Protein AF-A0A2V7I2R0-F1 (afdb_monomer_lite)

Radius of gyration: 18.05 Å; chains: 1; bounding box: 61×44×33 Å

Secondary structure (DSSP, 8-state):
--SSHHHHHHHHTTSS--S-SGGGS-HHHHHHHS-EEEEE-S-TT-SSTT-EEEEEEE--SS-BTTEEEEEE-TT--B-SS-EE--B-TT-EEEEEGGGTTTTSTTPPPSEEEEEEEEEPTTS-SEE--SS--EEEEEEEETTTTEEEEE--B-

Structure (mmCIF, N/CA/C/O backbone):
data_AF-A0A2V7I2R0-F1
#
_entry.id   AF-A0A2V7I2R0-F1
#
loop_
_atom_site.group_PDB
_atom_site.id
_atom_site.type_symbol
_atom_site.label_atom_id
_atom_site.label_alt_id
_atom_site.label_comp_id
_atom_site.label_asym_id
_atom_site.label_entity_id
_atom_site.label_seq_id
_atom_site.pdbx_PDB_ins_code
_atom_site.Cartn_x
_atom_site.Cartn_y
_atom_site.Cartn_z
_atom_site.occupancy
_atom_site.B_iso_or_equiv
_atom_site.auth_seq_id
_atom_site.auth_comp_id
_atom_site.auth_asym_id
_atom_site.auth_atom_id
_atom_site.pdbx_PDB_model_num
ATOM 1 N N . MET A 1 1 ? 42.955 -27.413 -2.232 1.00 48.09 1 MET A N 1
ATOM 2 C CA . MET A 1 1 ? 42.635 -25.969 -2.335 1.00 48.09 1 MET A CA 1
ATOM 3 C C . MET A 1 1 ? 41.159 -25.737 -2.701 1.00 48.09 1 MET A C 1
ATOM 5 O O . MET A 1 1 ? 40.865 -25.085 -3.686 1.00 48.09 1 MET A O 1
ATOM 9 N N . ARG A 1 2 ? 40.207 -26.286 -1.926 1.00 51.34 2 ARG A N 1
ATOM 10 C CA . ARG A 1 2 ? 38.754 -26.198 -2.218 1.00 51.34 2 ARG A CA 1
ATOM 11 C C . ARG A 1 2 ? 37.928 -25.647 -1.044 1.00 51.34 2 ARG A C 1
ATOM 13 O O . ARG A 1 2 ? 36.711 -25.625 -1.104 1.00 51.34 2 ARG A O 1
ATOM 20 N N . LYS A 1 3 ? 38.603 -25.215 0.029 1.00 45.81 3 LYS A N 1
ATOM 21 C CA . LYS A 1 3 ? 37.984 -24.746 1.282 1.00 45.81 3 LYS A CA 1
ATOM 22 C C . LYS A 1 3 ? 38.094 -23.228 1.500 1.00 45.81 3 LYS A C 1
ATOM 24 O O . LYS A 1 3 ? 37.511 -22.721 2.443 1.00 45.81 3 LYS A O 1
ATOM 29 N N . LEU A 1 4 ? 38.802 -22.509 0.622 1.00 44.50 4 LEU A N 1
ATOM 30 C CA . LEU A 1 4 ? 38.980 -21.050 0.715 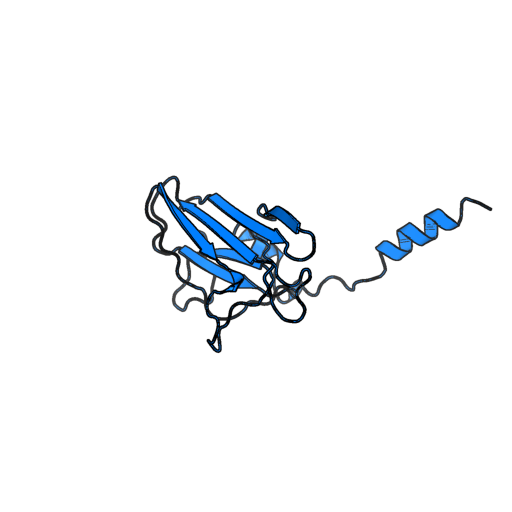1.00 44.50 4 LEU A CA 1
ATOM 31 C C . LEU A 1 4 ? 37.922 -20.246 -0.058 1.00 44.50 4 LEU A C 1
ATOM 33 O O . LEU A 1 4 ? 37.700 -19.085 0.254 1.00 44.50 4 LEU A O 1
ATOM 37 N N . ILE A 1 5 ? 37.225 -20.861 -1.019 1.00 52.94 5 ILE A N 1
ATOM 38 C CA . ILE A 1 5 ? 36.241 -20.154 -1.858 1.00 52.94 5 ILE A CA 1
ATOM 39 C C . ILE A 1 5 ? 34.905 -19.957 -1.119 1.00 52.94 5 ILE A C 1
ATOM 41 O O . ILE A 1 5 ? 34.234 -18.955 -1.322 1.00 52.94 5 ILE A O 1
ATOM 45 N N . VAL A 1 6 ? 34.548 -20.851 -0.190 1.00 51.94 6 VAL A N 1
ATOM 46 C CA . VAL A 1 6 ? 33.287 -20.748 0.570 1.00 51.94 6 VAL A CA 1
ATOM 47 C C . VAL A 1 6 ? 33.351 -19.647 1.637 1.00 51.94 6 VAL A C 1
ATOM 49 O O . VAL A 1 6 ? 32.354 -18.978 1.886 1.00 51.94 6 VAL A O 1
ATOM 52 N N . GLY A 1 7 ? 34.532 -19.390 2.214 1.00 42.34 7 GLY A N 1
ATOM 53 C CA . GLY A 1 7 ? 34.710 -18.317 3.199 1.00 42.34 7 GLY A CA 1
ATOM 54 C C . GLY A 1 7 ? 34.548 -16.915 2.606 1.00 42.34 7 GLY A C 1
ATOM 55 O O . GLY A 1 7 ? 34.007 -16.033 3.263 1.00 42.34 7 GLY A O 1
ATOM 56 N N . LEU A 1 8 ? 34.949 -16.711 1.346 1.00 44.03 8 LEU A N 1
ATOM 57 C CA . LEU A 1 8 ? 34.892 -15.390 0.714 1.00 44.03 8 LEU A CA 1
ATOM 58 C C . LEU A 1 8 ? 33.471 -15.000 0.266 1.00 44.03 8 LEU A C 1
ATOM 60 O O . LEU A 1 8 ? 33.127 -13.823 0.279 1.00 44.03 8 LEU A O 1
ATOM 64 N N . VAL A 1 9 ? 32.628 -15.980 -0.081 1.00 48.25 9 VAL A N 1
ATOM 65 C CA . VAL A 1 9 ? 31.236 -15.731 -0.506 1.00 48.25 9 VAL A CA 1
ATOM 66 C C . VAL A 1 9 ? 30.348 -15.347 0.684 1.00 48.25 9 VAL A C 1
ATOM 68 O O . VAL A 1 9 ? 29.474 -14.496 0.545 1.00 48.25 9 VAL A O 1
ATOM 71 N N . VAL A 1 10 ? 30.610 -15.897 1.876 1.00 48.00 10 VAL A N 1
ATOM 72 C CA . VAL A 1 10 ? 29.857 -15.552 3.098 1.00 48.00 10 VAL A CA 1
ATOM 73 C C . VAL A 1 10 ? 30.278 -14.187 3.659 1.00 48.00 10 VAL A C 1
ATOM 75 O O . VAL A 1 10 ? 29.440 -13.454 4.174 1.00 48.00 10 VAL A O 1
ATOM 78 N N . VAL A 1 11 ? 31.547 -13.794 3.501 1.00 47.97 11 VAL A N 1
ATOM 79 C CA . VAL A 1 11 ? 32.024 -12.464 3.927 1.00 47.97 11 VAL A CA 1
ATOM 80 C C . VAL A 1 11 ? 31.607 -11.365 2.938 1.00 47.97 11 VAL A C 1
ATOM 82 O O . VAL A 1 11 ? 31.314 -10.251 3.362 1.00 47.97 11 VAL A O 1
ATOM 85 N N . GLY A 1 12 ? 31.488 -11.675 1.641 1.00 39.12 12 GLY A N 1
ATOM 86 C CA . GLY A 1 12 ? 30.999 -10.731 0.628 1.00 39.12 12 GLY A CA 1
ATOM 87 C C . GLY A 1 12 ? 29.524 -10.337 0.788 1.00 39.12 12 GLY A C 1
ATOM 88 O O . GLY A 1 12 ? 29.175 -9.197 0.499 1.00 39.12 12 GLY A O 1
ATOM 89 N N . LEU A 1 13 ? 28.672 -11.234 1.308 1.00 42.78 13 LEU A N 1
ATOM 90 C CA . LEU A 1 13 ? 27.264 -10.921 1.602 1.00 42.78 13 LEU A CA 1
ATOM 91 C C . LEU A 1 13 ? 27.076 -10.063 2.866 1.00 42.78 13 LEU A C 1
ATOM 93 O O . LEU A 1 13 ? 26.028 -9.447 3.028 1.00 42.78 13 LEU A O 1
ATOM 97 N N . LEU A 1 14 ? 28.074 -10.017 3.755 1.00 43.72 14 LEU A N 1
ATOM 98 C CA . LEU A 1 14 ? 28.034 -9.237 4.999 1.00 43.72 14 LEU A CA 1
ATOM 99 C C . LEU A 1 14 ? 28.692 -7.852 4.870 1.00 43.72 14 LEU A C 1
ATOM 101 O O . LEU A 1 14 ? 28.647 -7.075 5.819 1.00 43.72 14 LEU A O 1
ATOM 105 N N . ALA A 1 15 ? 29.315 -7.541 3.727 1.00 43.31 15 ALA A N 1
ATOM 106 C CA . ALA A 1 15 ? 30.187 -6.373 3.571 1.00 43.31 15 ALA A CA 1
ATOM 107 C C . ALA A 1 15 ? 29.758 -5.373 2.479 1.00 43.31 15 ALA A C 1
ATOM 109 O O . ALA A 1 15 ? 30.562 -4.526 2.092 1.00 43.31 15 ALA A O 1
ATOM 110 N N . VAL A 1 16 ? 28.512 -5.415 1.992 1.00 47.00 16 VAL A N 1
ATOM 111 C CA . VAL A 1 16 ? 27.988 -4.364 1.102 1.00 47.00 16 VAL A CA 1
ATOM 112 C C . VAL A 1 16 ? 26.634 -3.886 1.600 1.00 47.00 16 VAL A C 1
ATOM 114 O O . VAL A 1 16 ? 25.605 -4.522 1.410 1.00 47.00 16 VAL A O 1
ATOM 117 N N . GLY A 1 17 ? 26.685 -2.733 2.250 1.00 38.69 17 GLY A N 1
ATOM 118 C CA . GLY A 1 17 ? 25.556 -2.049 2.844 1.00 38.69 17 GLY A CA 1
ATOM 119 C C . GLY A 1 17 ? 25.947 -1.628 4.244 1.00 38.69 17 GLY A C 1
ATOM 120 O O . GLY A 1 17 ? 25.886 -2.427 5.174 1.00 38.69 17 GLY A O 1
ATOM 121 N N . ALA A 1 18 ? 26.328 -0.358 4.411 1.00 38.81 18 ALA A N 1
ATOM 122 C CA . ALA A 1 18 ? 26.110 0.305 5.692 1.00 38.81 18 ALA A CA 1
ATOM 123 C C . ALA A 1 18 ? 24.707 -0.089 6.198 1.00 38.81 18 ALA A C 1
ATOM 125 O O . ALA A 1 18 ? 23.828 -0.279 5.346 1.00 38.81 18 ALA A O 1
ATOM 126 N N . PRO A 1 19 ? 24.477 -0.240 7.520 1.00 37.22 19 PRO A N 1
ATOM 127 C CA . PRO A 1 19 ? 23.128 -0.487 8.013 1.00 37.22 19 PRO A CA 1
ATOM 128 C C . PRO A 1 19 ? 22.231 0.514 7.302 1.00 37.22 19 PRO A C 1
ATOM 130 O O . PRO A 1 19 ? 22.558 1.706 7.293 1.00 37.22 19 PRO A O 1
ATOM 133 N N . ALA A 1 20 ? 21.209 0.013 6.594 1.00 39.62 20 ALA A N 1
ATOM 134 C CA . ALA A 1 20 ? 20.256 0.871 5.913 1.00 39.62 20 ALA A CA 1
ATOM 135 C C . ALA A 1 20 ? 19.954 2.004 6.890 1.00 39.62 20 ALA A C 1
ATOM 137 O O . ALA A 1 20 ? 19.683 1.726 8.063 1.00 39.62 20 ALA A O 1
ATOM 138 N N . MET A 1 21 ? 20.128 3.260 6.466 1.00 34.78 21 MET A N 1
ATOM 139 C CA . MET A 1 21 ? 19.883 4.442 7.298 1.00 34.78 21 MET A CA 1
ATOM 140 C C . MET A 1 21 ? 18.375 4.611 7.554 1.00 34.78 21 MET A C 1
ATOM 142 O O . MET A 1 21 ? 17.782 5.655 7.339 1.00 34.78 21 MET A O 1
ATOM 146 N N . ALA A 1 22 ? 17.761 3.542 8.031 1.00 37.19 22 ALA A N 1
ATOM 147 C CA . ALA A 1 22 ? 16.446 3.367 8.590 1.00 37.19 22 ALA A CA 1
ATOM 148 C C . ALA A 1 22 ? 16.294 4.131 9.911 1.00 37.19 22 ALA A C 1
ATOM 150 O O . ALA A 1 22 ? 15.202 4.514 10.293 1.00 37.19 22 ALA A O 1
ATOM 151 N N . GLN A 1 23 ? 17.383 4.432 10.621 1.00 33.84 23 GLN A N 1
ATOM 152 C CA . GLN A 1 23 ? 17.280 5.107 11.920 1.00 33.84 23 GLN A CA 1
ATOM 153 C C . GLN A 1 23 ? 16.826 6.576 11.846 1.00 33.84 23 GLN A C 1
ATOM 155 O O . GLN A 1 23 ? 16.553 7.166 12.888 1.00 33.84 23 GLN A O 1
ATOM 160 N N . ARG A 1 24 ? 16.711 7.174 10.650 1.00 38.62 24 ARG A N 1
ATOM 161 C CA . ARG A 1 24 ? 16.083 8.500 10.478 1.00 38.62 24 ARG A CA 1
ATOM 162 C C . ARG A 1 24 ? 14.710 8.452 9.796 1.00 38.62 24 ARG A C 1
ATOM 164 O O . ARG A 1 24 ? 13.967 9.422 9.893 1.00 38.62 24 ARG A O 1
ATOM 171 N N . ALA A 1 25 ? 14.374 7.331 9.164 1.00 46.75 25 ALA A N 1
ATOM 172 C CA . ALA A 1 25 ? 13.094 7.043 8.530 1.00 46.75 25 ALA A CA 1
ATOM 173 C C . ALA A 1 25 ? 12.650 5.664 9.033 1.00 46.75 25 ALA A C 1
ATOM 175 O O . ALA A 1 25 ? 12.955 4.659 8.406 1.00 46.75 25 ALA A O 1
ATOM 176 N N . ASP A 1 26 ? 12.061 5.632 10.229 1.00 42.41 26 ASP A N 1
ATOM 177 C CA . ASP A 1 26 ? 11.852 4.440 11.057 1.00 42.41 26 ASP A CA 1
ATOM 178 C C . ASP A 1 26 ? 11.022 3.332 10.360 1.00 42.41 26 ASP A C 1
ATOM 180 O O . ASP A 1 26 ? 9.788 3.388 10.369 1.00 42.41 26 ASP A O 1
ATOM 184 N N . PRO A 1 27 ? 11.649 2.286 9.781 1.00 42.81 27 PRO A N 1
ATOM 185 C CA . PRO A 1 27 ? 10.940 1.192 9.135 1.00 42.81 27 PRO A CA 1
ATOM 186 C C . PRO A 1 27 ? 10.384 0.211 10.175 1.00 42.81 27 PRO A C 1
ATOM 188 O O . PRO A 1 27 ? 9.448 -0.521 9.878 1.00 42.81 27 PRO A O 1
ATOM 191 N N . LEU A 1 28 ? 10.931 0.202 11.400 1.00 43.06 28 LEU A N 1
ATOM 192 C CA . LEU A 1 28 ? 10.397 -0.573 12.523 1.00 43.06 28 LEU A CA 1
ATOM 193 C C . LEU A 1 28 ? 9.141 0.101 13.090 1.00 43.06 28 LEU A C 1
ATOM 195 O O . LEU A 1 28 ? 8.189 -0.585 13.449 1.00 43.06 28 LEU A O 1
ATOM 199 N N . GLY A 1 29 ? 9.095 1.431 13.100 1.00 45.97 29 GLY A N 1
ATOM 200 C CA . GLY A 1 29 ? 7.903 2.249 13.339 1.00 45.97 29 GLY A CA 1
ATOM 201 C C . GLY A 1 29 ? 6.816 2.019 12.291 1.00 45.97 29 GLY A C 1
ATOM 202 O O . GLY A 1 29 ? 5.641 1.909 12.625 1.00 45.97 29 GLY A O 1
ATOM 203 N N . LEU A 1 30 ? 7.202 1.867 11.023 1.00 50.25 30 LEU A N 1
ATOM 204 C CA . LEU A 1 30 ? 6.301 1.477 9.930 1.00 50.25 30 LEU A CA 1
ATOM 205 C C . LEU A 1 30 ? 5.714 0.078 10.128 1.00 50.25 30 LEU A C 1
ATOM 207 O O . LEU A 1 30 ? 4.499 -0.075 10.139 1.00 50.25 30 LEU A O 1
ATOM 211 N N . ILE A 1 31 ? 6.568 -0.913 10.374 1.00 49.03 31 ILE A N 1
ATOM 212 C CA . ILE A 1 31 ? 6.155 -2.299 10.635 1.00 49.03 31 ILE A CA 1
ATOM 213 C C . ILE A 1 31 ? 5.312 -2.411 11.917 1.00 49.03 31 ILE A C 1
ATOM 215 O O . ILE A 1 31 ? 4.368 -3.190 11.981 1.00 49.03 31 ILE A O 1
ATOM 219 N N . SER A 1 32 ? 5.614 -1.618 12.948 1.00 46.28 32 SER A N 1
ATOM 220 C CA . SER A 1 32 ? 4.835 -1.611 14.195 1.00 46.28 32 SER A CA 1
ATOM 221 C C . SER A 1 32 ? 3.531 -0.809 14.115 1.00 46.28 32 SER A C 1
ATOM 223 O O . SER A 1 32 ? 2.712 -0.916 15.028 1.00 46.28 32 SER A O 1
ATOM 225 N N . SER A 1 33 ? 3.315 -0.029 13.049 1.00 49.12 33 SER A N 1
ATOM 226 C CA . SER A 1 33 ? 2.100 0.781 12.861 1.00 49.12 33 SER A CA 1
ATOM 227 C C . SER A 1 33 ? 1.093 0.186 11.876 1.00 49.12 33 SER A C 1
ATOM 229 O O . SER A 1 33 ? -0.072 0.586 11.914 1.00 49.12 33 SER A O 1
ATOM 231 N N . GLY A 1 34 ? 1.487 -0.800 11.064 1.00 60.38 34 GLY A N 1
ATOM 232 C CA . GLY A 1 34 ? 0.575 -1.544 10.201 1.00 60.38 34 GLY A CA 1
ATOM 233 C C . GLY A 1 34 ? 1.283 -2.447 9.192 1.00 60.38 34 GLY A C 1
ATOM 234 O O . GLY A 1 34 ? 2.504 -2.441 9.065 1.00 60.38 34 GLY A O 1
ATOM 235 N N . ALA A 1 35 ? 0.477 -3.197 8.441 1.00 67.75 35 ALA A N 1
ATOM 236 C CA . ALA A 1 35 ? 0.929 -4.003 7.315 1.00 67.75 35 ALA A CA 1
ATOM 237 C C . ALA A 1 35 ? 1.587 -3.116 6.240 1.00 67.75 35 ALA A C 1
ATOM 239 O O . ALA A 1 35 ? 1.017 -2.095 5.829 1.00 67.75 35 ALA A O 1
ATOM 240 N N . VAL A 1 36 ? 2.781 -3.500 5.779 1.00 82.69 36 VAL A N 1
ATOM 241 C CA . VAL A 1 36 ? 3.530 -2.777 4.738 1.00 82.69 36 VAL A CA 1
ATOM 242 C C . VAL A 1 36 ? 3.521 -3.579 3.439 1.00 82.69 36 VAL A C 1
ATOM 244 O O . VAL A 1 36 ? 3.994 -4.706 3.386 1.00 82.69 36 VAL A O 1
ATOM 247 N N . LEU A 1 37 ? 2.996 -2.999 2.365 1.00 89.06 37 LEU A N 1
ATOM 248 C CA . LEU A 1 37 ? 2.775 -3.659 1.081 1.00 89.06 37 LEU A CA 1
ATOM 249 C C . LEU A 1 37 ? 3.715 -3.098 0.008 1.00 89.06 37 LEU A C 1
ATOM 251 O O . LEU A 1 37 ? 3.658 -1.900 -0.278 1.00 89.06 37 LEU A O 1
ATOM 255 N N . PRO A 1 38 ? 4.567 -3.924 -0.620 1.00 89.19 38 PRO A N 1
ATOM 256 C CA . PRO A 1 38 ? 5.376 -3.474 -1.742 1.00 89.19 38 PRO A CA 1
ATOM 257 C C . PRO A 1 38 ? 4.533 -3.333 -3.016 1.00 89.19 38 PRO A C 1
ATOM 259 O O . PRO A 1 38 ? 3.598 -4.101 -3.246 1.00 89.19 38 PRO A O 1
ATOM 262 N N . TYR A 1 39 ? 4.899 -2.380 -3.871 1.00 88.75 39 TYR A N 1
ATOM 263 C CA . TYR A 1 39 ? 4.298 -2.201 -5.194 1.00 88.75 39 TYR A CA 1
ATOM 264 C C . TYR A 1 39 ? 5.332 -1.763 -6.234 1.00 88.75 39 TYR A C 1
ATOM 266 O O . TYR A 1 39 ? 6.332 -1.107 -5.924 1.00 88.75 39 TYR A O 1
ATOM 274 N N . PHE A 1 40 ? 5.064 -2.125 -7.488 1.00 88.38 40 PHE A N 1
ATOM 275 C CA . PHE A 1 40 ? 5.929 -1.864 -8.636 1.00 88.38 40 PHE A CA 1
ATOM 276 C C . PHE A 1 40 ? 5.092 -1.423 -9.842 1.00 88.38 40 PHE A C 1
ATOM 278 O O . PHE A 1 40 ? 4.227 -2.162 -10.320 1.00 88.38 40 PHE A O 1
ATOM 285 N N . GLY A 1 41 ? 5.357 -0.220 -10.334 1.00 82.88 41 GLY A N 1
ATOM 286 C CA . GLY A 1 41 ? 4.684 0.393 -11.474 1.00 82.88 41 GLY A CA 1
ATOM 287 C C . GLY A 1 41 ? 5.605 0.634 -12.668 1.00 82.88 41 GLY A C 1
ATOM 288 O O . GLY A 1 41 ? 6.788 0.285 -12.667 1.00 82.88 41 GLY A O 1
ATOM 289 N N . SER A 1 42 ? 5.051 1.264 -13.702 1.00 75.50 42 SER A N 1
ATOM 290 C CA . SER A 1 42 ? 5.730 1.555 -14.964 1.00 75.50 42 SER A CA 1
ATOM 291 C C . SER A 1 42 ? 6.329 2.967 -14.958 1.00 75.50 42 SER A C 1
ATOM 293 O O . SER A 1 42 ? 5.833 3.858 -15.644 1.00 75.50 42 SER A O 1
ATOM 295 N N . GLY A 1 43 ? 7.373 3.195 -14.161 1.00 68.94 43 GLY A N 1
ATOM 296 C CA . GLY A 1 43 ? 8.092 4.476 -14.120 1.00 68.94 43 GLY A CA 1
ATOM 297 C C . GLY A 1 43 ? 9.555 4.372 -14.533 1.00 68.94 43 GLY A C 1
ATOM 298 O O . GLY A 1 43 ? 10.122 3.284 -14.641 1.00 68.94 43 GLY A O 1
ATOM 299 N N . GLU A 1 44 ? 10.185 5.523 -14.750 1.00 65.12 44 GLU A N 1
ATOM 300 C CA . GLU A 1 44 ? 11.627 5.601 -14.978 1.00 65.12 44 GLU A CA 1
ATOM 301 C C . GLU A 1 44 ? 12.385 5.075 -13.744 1.00 65.12 44 GLU A C 1
ATOM 303 O O . GLU A 1 44 ? 12.071 5.430 -12.608 1.00 65.12 44 GLU A O 1
ATOM 308 N N . GLY A 1 45 ? 13.342 4.164 -13.952 1.00 64.50 45 GLY A N 1
ATOM 309 C CA . GLY A 1 45 ? 14.041 3.477 -12.857 1.00 64.50 45 GLY A CA 1
ATOM 310 C C . GLY A 1 45 ? 13.241 2.355 -12.176 1.00 64.50 45 GLY A C 1
ATOM 311 O O . GLY A 1 45 ? 13.679 1.841 -11.142 1.00 64.50 45 GLY A O 1
ATOM 312 N N . ALA A 1 46 ? 12.091 1.953 -12.734 1.00 72.25 46 ALA A N 1
ATOM 313 C CA . ALA A 1 46 ? 11.341 0.810 -12.232 1.00 72.25 46 ALA A CA 1
ATOM 314 C C . ALA A 1 46 ? 12.115 -0.504 -12.409 1.00 72.25 46 ALA A C 1
ATOM 316 O O . ALA A 1 46 ? 12.714 -0.752 -13.457 1.00 72.25 46 ALA A O 1
ATOM 317 N N . ILE A 1 47 ? 12.048 -1.381 -11.404 1.00 73.38 47 ILE A N 1
ATOM 318 C CA . ILE A 1 47 ? 12.705 -2.702 -11.427 1.00 73.38 47 ILE A CA 1
ATOM 319 C C . ILE A 1 47 ? 12.190 -3.570 -12.588 1.00 73.38 47 ILE A C 1
ATOM 321 O O . ILE A 1 47 ? 12.932 -4.381 -13.138 1.00 73.38 47 ILE A O 1
ATOM 325 N N . ALA A 1 48 ? 10.928 -3.389 -12.977 1.00 77.19 48 ALA A N 1
ATOM 326 C CA . ALA A 1 48 ? 10.306 -4.087 -14.092 1.00 77.19 48 ALA A CA 1
ATOM 327 C C . ALA A 1 48 ? 9.478 -3.097 -14.929 1.00 77.19 48 ALA A C 1
ATOM 329 O O . ALA A 1 48 ? 8.313 -2.847 -14.607 1.00 77.19 48 ALA A O 1
ATOM 330 N N . PRO A 1 49 ? 10.061 -2.515 -15.992 1.00 81.12 49 PRO A N 1
ATOM 331 C CA . PRO A 1 49 ? 9.359 -1.586 -16.872 1.00 81.12 49 PRO A CA 1
ATOM 332 C C . PRO A 1 49 ? 8.065 -2.189 -17.434 1.00 81.12 49 PRO A C 1
ATOM 334 O O . PRO A 1 49 ? 7.999 -3.383 -17.719 1.00 81.12 49 PRO A O 1
ATOM 337 N N . GLY A 1 50 ? 7.027 -1.362 -17.577 1.00 82.88 50 GLY A N 1
ATOM 338 C CA . GLY A 1 50 ? 5.702 -1.812 -18.025 1.00 82.88 50 GLY A CA 1
ATOM 339 C C . GLY A 1 50 ? 4.900 -2.594 -16.976 1.00 82.88 50 GLY A C 1
ATOM 340 O O . GLY A 1 50 ? 3.859 -3.151 -17.309 1.00 82.88 50 GLY A O 1
ATOM 341 N N . SER A 1 51 ? 5.368 -2.652 -15.725 1.00 88.19 51 SER A N 1
ATOM 342 C CA . SER A 1 51 ? 4.607 -3.259 -14.631 1.00 88.19 51 SER A CA 1
ATOM 343 C C . SER A 1 51 ? 3.446 -2.397 -14.165 1.00 88.19 51 SER A C 1
ATOM 345 O O . SER A 1 51 ? 3.522 -1.174 -14.207 1.00 88.19 51 SER A O 1
ATOM 347 N N . LEU A 1 52 ? 2.416 -3.053 -13.642 1.00 89.69 52 LEU A N 1
ATOM 348 C CA . LEU A 1 52 ? 1.250 -2.425 -13.028 1.00 89.69 52 LEU A CA 1
ATOM 349 C C . LEU A 1 52 ? 1.027 -3.032 -11.647 1.00 89.69 52 LEU A C 1
ATOM 351 O O . LEU A 1 52 ? 1.225 -4.238 -11.466 1.00 89.69 52 LEU A O 1
ATOM 355 N N . SER A 1 53 ? 0.581 -2.223 -10.690 1.00 91.38 53 SER A N 1
ATOM 356 C CA . SER A 1 53 ? 0.222 -2.716 -9.359 1.00 91.38 53 SER A CA 1
ATOM 357 C C . SER A 1 53 ? -1.193 -2.308 -8.992 1.00 91.38 53 SER A C 1
ATOM 359 O O . SER A 1 53 ? -1.544 -1.131 -9.026 1.00 91.38 53 SER A O 1
ATOM 361 N N . PHE A 1 54 ? -1.987 -3.289 -8.581 1.00 92.06 54 PHE A N 1
ATOM 362 C CA . PHE A 1 54 ? -3.336 -3.088 -8.076 1.00 92.06 54 PHE A CA 1
ATOM 363 C C . PHE A 1 54 ? -3.355 -3.404 -6.587 1.00 92.06 54 PHE A C 1
ATOM 365 O O . PHE A 1 54 ? -2.998 -4.511 -6.189 1.00 92.06 54 PHE A O 1
ATOM 372 N N . LEU A 1 55 ? -3.752 -2.442 -5.765 1.00 92.00 55 LEU A N 1
ATOM 373 C CA . LEU A 1 55 ? -4.012 -2.664 -4.352 1.00 92.00 55 LEU A CA 1
ATOM 374 C C . LEU A 1 55 ? -5.471 -3.082 -4.207 1.00 92.00 55 LEU A C 1
ATOM 376 O O . LEU A 1 55 ? -6.370 -2.390 -4.675 1.00 92.00 55 LEU A O 1
ATOM 380 N N . GLU A 1 56 ? -5.683 -4.207 -3.546 1.00 91.19 56 GLU A N 1
ATOM 381 C CA . GLU A 1 56 ? -6.991 -4.649 -3.086 1.00 91.19 56 GLU A CA 1
ATOM 382 C C . GLU A 1 56 ? -7.032 -4.492 -1.569 1.00 91.19 56 GLU A C 1
ATOM 384 O O . GLU A 1 56 ? -6.165 -5.030 -0.872 1.00 91.19 56 GLU A O 1
ATOM 389 N N . VAL A 1 57 ? -8.029 -3.767 -1.066 1.00 90.62 57 VAL A N 1
ATOM 390 C CA . VAL A 1 57 ? -8.253 -3.560 0.369 1.00 90.62 57 VAL A CA 1
ATOM 391 C C . VAL A 1 57 ? -9.692 -3.901 0.705 1.00 90.62 57 VAL A C 1
ATOM 393 O O . VAL A 1 57 ? -10.607 -3.482 0.007 1.00 90.62 57 VAL A O 1
ATOM 396 N N . ALA A 1 58 ? -9.893 -4.634 1.793 1.00 88.81 58 ALA A N 1
ATOM 397 C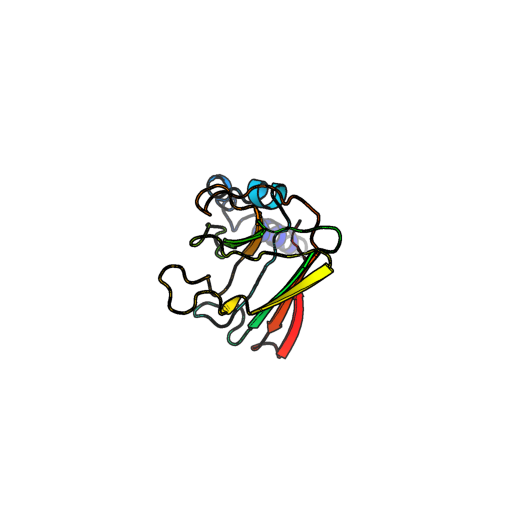 CA . ALA A 1 58 ? -11.207 -4.978 2.303 1.00 88.81 58 ALA A CA 1
ATOM 398 C C . ALA A 1 58 ? -11.328 -4.660 3.795 1.00 88.81 58 ALA A C 1
ATOM 400 O O . ALA A 1 58 ? -10.379 -4.877 4.556 1.00 88.81 58 ALA A O 1
ATOM 401 N N . SER A 1 59 ? -12.516 -4.220 4.217 1.00 88.81 59 SER A N 1
ATOM 402 C CA . SER A 1 59 ? -12.849 -3.978 5.627 1.00 88.81 59 SER A CA 1
ATOM 403 C C . SER A 1 59 ? -13.877 -5.001 6.129 1.00 88.81 59 SER A C 1
ATOM 405 O O . SER A 1 59 ? -15.077 -4.736 6.142 1.00 88.81 59 SER A O 1
ATOM 407 N N . PRO A 1 60 ? -13.455 -6.215 6.527 1.00 85.00 60 PRO A N 1
ATOM 408 C CA . PRO A 1 60 ? -14.366 -7.349 6.708 1.00 85.00 60 PRO A CA 1
ATOM 409 C C . PRO A 1 60 ? -15.244 -7.282 7.963 1.00 85.00 60 PRO A C 1
ATOM 411 O O . PRO A 1 60 ? -16.172 -8.075 8.093 1.00 85.00 60 PRO A O 1
ATOM 414 N N . ARG A 1 61 ? -14.917 -6.425 8.940 1.00 83.94 61 ARG A N 1
ATOM 415 C CA . ARG A 1 61 ? -15.526 -6.483 10.280 1.00 83.94 61 ARG A CA 1
ATOM 416 C C . ARG A 1 61 ? -16.320 -5.242 10.666 1.00 83.94 61 ARG A C 1
ATOM 418 O O . ARG A 1 61 ? -17.349 -5.382 11.321 1.00 83.94 61 ARG A O 1
ATOM 425 N N . SER A 1 62 ? -15.824 -4.057 10.339 1.00 87.94 62 SER A N 1
ATOM 426 C CA . SER A 1 62 ? -16.507 -2.795 10.622 1.00 87.94 62 SER A CA 1
ATOM 427 C C . SER A 1 62 ? -16.032 -1.708 9.668 1.00 87.94 62 SER A C 1
ATOM 429 O O . SER A 1 62 ? -15.138 -1.946 8.855 1.00 87.94 62 SER A O 1
ATOM 431 N N . ASP A 1 63 ? -16.590 -0.514 9.810 1.00 89.94 63 ASP A N 1
ATOM 432 C CA . ASP A 1 63 ? -16.165 0.656 9.058 1.00 89.94 63 ASP A CA 1
ATOM 433 C C . ASP A 1 63 ? -14.736 1.072 9.451 1.00 89.94 63 ASP A C 1
ATOM 435 O O . ASP A 1 63 ? -14.278 0.856 10.579 1.00 89.94 63 ASP A O 1
ATOM 439 N N . ASN A 1 64 ? -14.036 1.646 8.479 1.00 88.44 64 ASN A N 1
ATOM 440 C CA . ASN A 1 64 ? -12.734 2.288 8.581 1.00 88.44 64 ASN A CA 1
ATOM 441 C C . ASN A 1 64 ? -12.809 3.619 7.803 1.00 88.44 64 ASN A C 1
ATOM 443 O O . ASN A 1 64 ? -12.060 3.858 6.856 1.00 88.44 64 ASN A O 1
ATOM 447 N N . ASP A 1 65 ? -13.729 4.503 8.198 1.00 89.06 65 ASP A N 1
ATOM 448 C CA . ASP A 1 65 ? -14.019 5.766 7.491 1.00 89.06 65 ASP A CA 1
ATOM 449 C C . ASP A 1 65 ? -12.815 6.717 7.415 1.00 89.06 65 ASP A C 1
ATOM 451 O O . ASP A 1 65 ? -12.703 7.546 6.514 1.00 89.06 65 ASP A O 1
ATOM 455 N N . GLY A 1 66 ? -11.897 6.593 8.375 1.00 87.25 66 GLY A N 1
ATOM 456 C CA . GLY A 1 66 ? -10.650 7.348 8.437 1.00 87.25 66 GLY A CA 1
ATOM 457 C C . GLY A 1 66 ? -9.445 6.631 7.831 1.00 87.25 66 GLY A C 1
ATOM 458 O O . GLY A 1 66 ? -8.322 7.035 8.136 1.00 87.25 66 GLY A O 1
ATOM 459 N N . ALA A 1 67 ? -9.623 5.557 7.053 1.00 88.19 67 ALA A N 1
ATOM 460 C CA . ALA A 1 67 ? -8.508 4.842 6.437 1.00 88.19 67 ALA A CA 1
ATOM 461 C C . ALA A 1 67 ? -7.854 5.655 5.316 1.00 88.19 67 ALA A C 1
ATOM 463 O O . ALA A 1 67 ? -8.499 6.300 4.490 1.00 88.19 67 ALA A O 1
ATOM 464 N N . HIS A 1 68 ? -6.528 5.639 5.318 1.00 89.50 68 HIS A N 1
ATOM 465 C CA . HIS A 1 68 ? -5.682 6.392 4.413 1.00 89.50 68 HIS A CA 1
ATOM 466 C C . HIS A 1 68 ? -4.511 5.524 3.947 1.00 89.50 68 HIS A C 1
ATOM 468 O O . HIS A 1 68 ? -3.954 4.723 4.702 1.00 89.50 68 HIS A O 1
ATOM 474 N N . MET A 1 69 ? -4.102 5.735 2.701 1.00 88.62 69 MET A N 1
ATOM 475 C CA . MET A 1 69 ? -2.914 5.153 2.097 1.00 88.62 69 MET A CA 1
ATOM 476 C C . MET A 1 69 ? -1.710 6.064 2.286 1.00 88.62 69 MET A C 1
ATOM 478 O O . MET A 1 69 ? -1.734 7.265 1.989 1.00 88.62 69 MET A O 1
ATOM 482 N N . PHE A 1 70 ? -0.622 5.452 2.727 1.00 87.94 70 PHE A N 1
ATOM 483 C CA . PHE A 1 70 ? 0.644 6.100 2.982 1.00 87.94 70 PHE A CA 1
ATOM 484 C C . PHE A 1 70 ? 1.739 5.471 2.104 1.00 87.94 70 PHE A C 1
ATOM 486 O O . PHE A 1 70 ? 2.176 4.357 2.351 1.00 87.94 70 PHE A O 1
ATOM 493 N N . PHE A 1 71 ? 2.225 6.222 1.107 1.00 87.12 71 PHE A N 1
ATOM 494 C CA . PHE A 1 71 ? 3.342 5.864 0.223 1.00 87.12 71 PHE A CA 1
ATOM 495 C C . PHE A 1 71 ? 4.748 6.208 0.741 1.00 87.12 71 PHE A C 1
ATOM 497 O O . PHE A 1 71 ? 4.991 7.296 1.273 1.00 87.12 71 PHE A O 1
ATOM 504 N N . PHE A 1 72 ? 5.683 5.297 0.507 1.00 85.00 72 PHE A N 1
ATOM 505 C CA . PHE A 1 72 ? 7.109 5.459 0.757 1.00 85.00 72 PHE A CA 1
ATOM 506 C C . PHE A 1 72 ? 7.881 5.065 -0.496 1.00 85.00 72 PHE A C 1
ATOM 508 O O . PHE A 1 72 ? 7.471 4.150 -1.211 1.00 85.00 72 PHE A O 1
ATOM 515 N N . ASP A 1 73 ? 8.984 5.751 -0.772 1.00 82.81 73 ASP A N 1
ATOM 516 C CA . ASP A 1 73 ? 9.871 5.382 -1.874 1.00 82.81 73 ASP A CA 1
ATOM 517 C C . ASP A 1 73 ? 10.760 4.171 -1.528 1.00 82.81 73 ASP A C 1
ATOM 519 O O . ASP A 1 73 ? 10.735 3.635 -0.418 1.00 82.81 73 ASP A O 1
ATOM 523 N N . ALA A 1 74 ? 11.588 3.744 -2.484 1.00 76.88 74 ALA A N 1
ATOM 524 C CA . ALA A 1 74 ? 12.547 2.652 -2.293 1.00 76.88 74 ALA A CA 1
ATOM 525 C C . ALA A 1 74 ? 13.605 2.930 -1.204 1.00 76.88 74 ALA A C 1
ATOM 527 O O . ALA A 1 74 ? 14.233 1.998 -0.706 1.00 76.88 74 ALA A O 1
ATOM 528 N N . SER A 1 75 ? 13.794 4.194 -0.811 1.00 80.38 75 SER A N 1
ATOM 529 C CA . SER A 1 75 ? 14.655 4.591 0.309 1.00 80.38 75 SER A CA 1
ATOM 530 C C . SER A 1 75 ? 13.886 4.657 1.635 1.00 80.38 75 SER A C 1
ATOM 532 O O . SER A 1 75 ? 14.412 5.201 2.605 1.00 80.38 75 SER A O 1
ATOM 534 N N . CYS A 1 76 ? 12.655 4.135 1.686 1.00 76.62 76 CYS A N 1
ATOM 535 C CA . CYS A 1 76 ? 11.744 4.172 2.835 1.00 76.62 76 CYS A CA 1
ATOM 536 C C . CYS A 1 76 ? 11.389 5.590 3.313 1.00 76.62 76 CYS A C 1
ATOM 538 O O . CYS A 1 76 ? 10.954 5.769 4.451 1.00 76.62 76 CYS A O 1
ATOM 540 N N . HIS A 1 77 ? 11.551 6.611 2.468 1.00 81.56 77 HIS A N 1
ATOM 541 C CA . HIS A 1 77 ? 11.149 7.968 2.823 1.00 81.56 77 HIS A CA 1
ATOM 542 C C . HIS A 1 77 ? 9.675 8.178 2.501 1.00 81.56 77 HIS A C 1
ATOM 544 O O . HIS A 1 77 ? 9.191 7.775 1.445 1.00 81.56 77 HIS A O 1
ATOM 550 N N . ARG A 1 78 ? 8.967 8.824 3.431 1.00 82.12 78 ARG A N 1
ATOM 551 C CA . ARG A 1 78 ? 7.569 9.234 3.280 1.00 82.12 78 ARG A CA 1
ATOM 552 C C . ARG A 1 78 ? 7.434 10.159 2.072 1.00 82.12 78 ARG A C 1
ATOM 554 O O . ARG A 1 78 ? 8.123 11.175 2.012 1.00 82.12 78 ARG A O 1
ATOM 561 N N . GLN A 1 79 ? 6.507 9.845 1.171 1.00 82.19 79 GLN A N 1
ATOM 562 C CA . GLN A 1 79 ? 6.244 10.654 -0.016 1.00 82.19 79 GLN A CA 1
ATOM 563 C C . GLN A 1 79 ? 4.832 11.239 0.017 1.00 82.19 79 GLN A C 1
ATOM 565 O O . GLN A 1 79 ? 3.853 10.522 0.232 1.00 82.19 79 GLN A O 1
ATOM 570 N N . GLY A 1 80 ? 4.753 12.555 -0.196 1.00 78.50 80 GLY A N 1
ATOM 571 C CA . GLY A 1 80 ? 3.502 13.298 -0.322 1.00 78.50 80 GLY A CA 1
ATOM 572 C C . GLY A 1 80 ? 2.572 13.247 0.898 1.00 78.50 80 GLY A C 1
ATOM 573 O O . GLY A 1 80 ? 2.920 12.801 1.996 1.00 78.50 80 GLY A O 1
ATOM 574 N N . GLN A 1 81 ? 1.355 13.750 0.689 1.00 81.56 81 GLN A N 1
ATOM 575 C CA . GLN A 1 81 ? 0.253 13.590 1.636 1.00 81.56 81 GLN A CA 1
ATOM 576 C C . GLN A 1 81 ? -0.331 12.176 1.534 1.00 81.56 81 GLN A C 1
ATOM 578 O O . GLN A 1 81 ? -0.197 11.500 0.516 1.00 81.56 81 GLN A O 1
ATOM 583 N N . SER A 1 82 ? -0.967 11.703 2.604 1.00 85.25 82 SER A N 1
ATOM 584 C CA . SER A 1 82 ? -1.764 10.475 2.542 1.00 85.25 82 SER A CA 1
ATOM 585 C C . SER A 1 82 ? -2.947 10.609 1.577 1.00 85.25 82 SER A C 1
ATOM 587 O O . SER A 1 82 ? -3.516 11.696 1.473 1.00 85.25 82 SER A O 1
ATOM 589 N N . VAL A 1 83 ? -3.379 9.509 0.968 1.00 87.19 83 VAL A N 1
ATOM 590 C CA . VAL A 1 83 ? -4.571 9.468 0.105 1.00 87.19 83 VAL A CA 1
ATOM 591 C C . VAL A 1 83 ? -5.710 8.791 0.857 1.00 87.19 83 VAL A C 1
ATOM 593 O O . VAL A 1 83 ? -5.524 7.695 1.375 1.00 87.19 83 VAL A O 1
ATOM 596 N N . GLY A 1 84 ? -6.867 9.447 0.948 1.00 88.31 84 GLY A N 1
ATOM 597 C CA . GLY A 1 84 ? -8.032 8.895 1.640 1.00 88.31 84 GLY A CA 1
ATOM 598 C C . GLY A 1 84 ? -8.577 7.654 0.933 1.00 88.31 84 GLY A C 1
ATOM 599 O O . GLY A 1 84 ? -8.669 7.627 -0.293 1.00 88.31 84 GLY A O 1
ATOM 600 N N . LEU A 1 85 ? -8.932 6.649 1.724 1.00 89.44 85 LEU A N 1
ATOM 601 C CA . LEU A 1 85 ? -9.544 5.399 1.292 1.00 89.44 85 LEU A CA 1
ATOM 602 C C . LEU A 1 85 ? -10.616 5.010 2.324 1.00 89.44 85 LEU A C 1
ATOM 604 O O . LEU A 1 85 ? -10.407 4.061 3.078 1.00 89.44 85 LEU A O 1
ATOM 608 N N . PRO A 1 86 ? -11.712 5.780 2.444 1.00 89.69 86 PRO A N 1
ATOM 609 C CA . PRO A 1 86 ? -12.780 5.438 3.374 1.00 89.69 86 PRO A CA 1
ATOM 610 C C . PRO A 1 86 ? -13.391 4.094 2.964 1.00 89.69 86 PRO A C 1
ATOM 612 O O . PRO A 1 86 ? -13.725 3.899 1.796 1.00 89.69 86 PRO A O 1
ATOM 615 N N . LEU A 1 87 ? -13.519 3.174 3.919 1.00 88.69 87 LEU A N 1
ATOM 616 C CA . LEU A 1 87 ? -14.076 1.840 3.692 1.00 88.69 87 LEU A CA 1
ATOM 617 C C . LEU A 1 87 ? -15.225 1.599 4.661 1.00 88.69 87 LEU A C 1
ATOM 619 O O . LEU A 1 87 ? -15.035 1.728 5.873 1.00 88.69 87 LEU A O 1
ATOM 623 N N . THR A 1 88 ? -16.378 1.182 4.151 1.00 92.56 88 THR A N 1
ATOM 624 C CA . THR A 1 88 ? -17.480 0.709 4.991 1.00 92.56 88 THR A CA 1
ATOM 625 C C . THR A 1 88 ? -17.393 -0.803 5.212 1.00 92.56 88 THR A C 1
ATOM 627 O O . THR A 1 88 ? -16.556 -1.515 4.646 1.00 92.56 88 THR A O 1
ATOM 630 N N . THR A 1 89 ? -18.218 -1.315 6.115 1.00 90.88 89 THR A N 1
ATOM 631 C CA . THR A 1 89 ? -18.219 -2.720 6.516 1.00 90.88 89 THR A CA 1
ATOM 632 C C . THR A 1 89 ? -18.545 -3.636 5.331 1.00 90.88 89 THR A C 1
ATOM 634 O O . THR A 1 89 ? -19.620 -3.553 4.744 1.00 90.88 89 THR A O 1
ATOM 637 N N . ASN A 1 90 ? -17.663 -4.604 5.071 1.00 87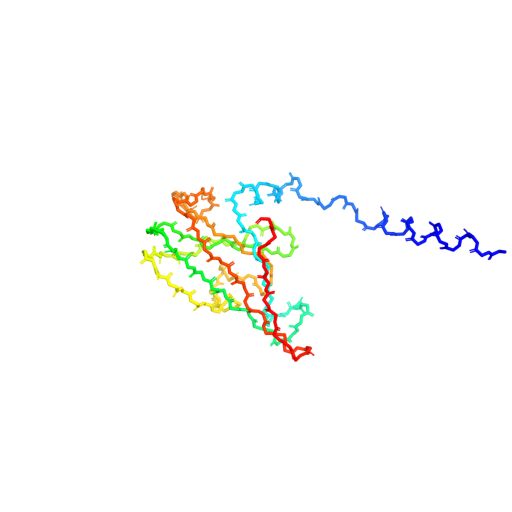.50 90 ASN A N 1
ATOM 638 C CA . ASN A 1 90 ? -17.661 -5.517 3.919 1.00 87.50 90 ASN A CA 1
ATOM 639 C C . ASN A 1 90 ? -17.337 -4.871 2.566 1.00 87.50 90 ASN A C 1
ATOM 641 O O . ASN A 1 90 ? -17.471 -5.548 1.543 1.00 87.50 90 ASN A O 1
ATOM 645 N N . ASP A 1 91 ? -16.872 -3.621 2.541 1.00 88.00 91 ASP A N 1
ATOM 646 C CA . ASP A 1 91 ? -16.368 -3.043 1.301 1.00 88.00 91 ASP A CA 1
ATOM 647 C C . ASP A 1 91 ? -15.072 -3.720 0.867 1.00 88.00 91 ASP A C 1
ATOM 649 O O . ASP A 1 91 ? -14.240 -4.128 1.689 1.00 88.00 91 ASP A O 1
ATOM 653 N N . VAL A 1 92 ? -14.918 -3.804 -0.453 1.00 88.69 92 VAL A N 1
ATOM 654 C CA . VAL A 1 92 ? -13.697 -4.210 -1.140 1.00 88.69 92 VAL A CA 1
ATOM 655 C C . VAL A 1 92 ? -13.407 -3.160 -2.199 1.00 88.69 92 VAL A C 1
ATOM 657 O O . VAL A 1 92 ? -14.190 -2.992 -3.131 1.00 88.69 92 VAL A O 1
ATOM 660 N N . GLU A 1 93 ? -12.270 -2.492 -2.070 1.00 90.50 93 GLU A N 1
ATOM 661 C CA . GLU A 1 93 ? -11.807 -1.490 -3.021 1.00 90.50 93 GLU A CA 1
ATOM 662 C C . GLU A 1 93 ? -10.592 -2.028 -3.782 1.00 90.50 93 GLU A C 1
ATOM 664 O O . GLU A 1 93 ? -9.677 -2.610 -3.189 1.00 90.50 93 GLU A O 1
ATOM 669 N N . VAL A 1 94 ? -10.581 -1.834 -5.103 1.00 91.44 94 VAL A N 1
ATOM 670 C CA . VAL A 1 94 ? -9.472 -2.228 -5.981 1.00 91.44 94 VAL A CA 1
ATOM 671 C C . VAL A 1 94 ? -9.010 -1.017 -6.773 1.00 91.44 94 VAL A C 1
ATOM 673 O O . VAL A 1 94 ? -9.757 -0.457 -7.572 1.00 91.44 94 VAL A O 1
ATOM 676 N N . LEU A 1 95 ? -7.749 -0.644 -6.587 1.00 91.31 95 LEU A N 1
ATOM 677 C CA . LEU A 1 95 ? -7.186 0.591 -7.121 1.00 91.31 95 LEU A CA 1
ATOM 678 C C . LEU A 1 95 ? -5.820 0.354 -7.762 1.00 91.31 95 LEU A C 1
ATOM 680 O O . LEU A 1 95 ? -4.976 -0.362 -7.226 1.00 91.31 95 LEU A O 1
ATOM 684 N N . ARG A 1 96 ? -5.588 0.976 -8.921 1.00 89.94 96 ARG A N 1
ATOM 685 C CA . ARG A 1 96 ? -4.281 0.965 -9.586 1.00 89.94 96 ARG A CA 1
ATOM 686 C C . ARG A 1 96 ? -3.352 1.947 -8.875 1.00 89.94 96 ARG A C 1
ATOM 688 O O . ARG A 1 96 ? -3.512 3.155 -9.009 1.00 89.94 96 ARG A O 1
ATOM 695 N N . VAL A 1 97 ? -2.390 1.426 -8.121 1.00 87.00 97 VAL A N 1
ATOM 696 C CA . VAL A 1 97 ? -1.543 2.215 -7.212 1.00 87.00 97 VAL A CA 1
ATOM 697 C C . VAL A 1 97 ? -0.572 3.112 -7.969 1.00 87.00 97 VAL A C 1
ATOM 699 O O . VAL A 1 97 ? -0.367 4.263 -7.596 1.00 87.00 97 VAL A O 1
ATOM 702 N N . ASP A 1 98 ? 0.011 2.596 -9.048 1.00 76.25 98 ASP A N 1
ATOM 703 C CA . ASP A 1 98 ? 1.045 3.286 -9.823 1.00 76.25 98 ASP A CA 1
ATOM 704 C C . ASP A 1 98 ? 0.528 4.502 -10.608 1.00 76.25 98 ASP A C 1
ATOM 706 O O . ASP A 1 98 ? 1.325 5.246 -11.172 1.00 76.25 98 ASP A O 1
ATOM 710 N N . ASP A 1 99 ? -0.789 4.719 -10.625 1.00 78.81 99 ASP A N 1
ATOM 711 C CA . ASP A 1 99 ? -1.444 5.855 -11.283 1.00 78.81 99 ASP A CA 1
ATOM 712 C C . ASP A 1 99 ? -2.033 6.868 -10.281 1.00 78.81 99 ASP A C 1
ATOM 714 O O . ASP A 1 99 ? -2.629 7.879 -10.657 1.00 78.81 99 ASP A O 1
ATOM 718 N N . ILE A 1 100 ? -1.873 6.633 -8.975 1.00 80.00 100 ILE A N 1
ATOM 719 C CA . ILE A 1 100 ? -2.426 7.528 -7.956 1.00 80.00 100 ILE A CA 1
ATOM 720 C C . ILE A 1 100 ? -1.668 8.854 -7.966 1.00 80.00 100 ILE A C 1
ATOM 722 O O . ILE A 1 100 ? -0.470 8.929 -7.697 1.00 80.00 100 ILE A O 1
ATOM 726 N N . GLY A 1 101 ? -2.396 9.937 -8.237 1.00 66.06 101 GLY A N 1
ATOM 727 C CA . GLY A 1 101 ? -1.823 11.279 -8.251 1.00 66.06 101 GLY A CA 1
ATOM 728 C C . GLY A 1 101 ? -0.886 11.537 -9.433 1.00 66.06 101 GLY A C 1
ATOM 729 O O . GLY A 1 101 ? -0.069 12.459 -9.350 1.00 66.06 101 GLY A O 1
ATOM 730 N N . SER A 1 102 ? -0.991 10.767 -10.525 1.00 62.53 102 SER A N 1
ATOM 731 C CA . SER A 1 102 ? -0.260 11.050 -11.761 1.00 62.53 102 SER A CA 1
ATOM 732 C C . SER A 1 102 ? -0.566 12.482 -12.244 1.00 62.53 102 SER A C 1
ATOM 734 O O . SER A 1 102 ? -1.714 12.912 -12.340 1.00 62.53 102 SER A O 1
ATOM 736 N N . GLY A 1 103 ? 0.485 13.289 -12.441 1.00 56.50 103 GLY A N 1
ATOM 737 C CA . GLY A 1 103 ? 0.369 14.710 -12.808 1.00 56.50 103 GLY A CA 1
ATOM 738 C C . GLY A 1 103 ? 0.238 15.708 -11.644 1.00 56.50 103 GLY A C 1
ATOM 739 O O . GLY A 1 103 ? 0.157 16.911 -11.889 1.00 56.50 103 GLY A O 1
ATOM 740 N N . SER A 1 104 ? 0.260 15.252 -10.388 1.00 60.94 104 SER A N 1
ATOM 741 C CA . SER A 1 104 ? 0.305 16.110 -9.194 1.00 60.94 104 SER A CA 1
ATOM 742 C C . SER A 1 104 ? 1.748 16.321 -8.702 1.00 60.94 104 SER A C 1
ATOM 744 O O . SER A 1 104 ? 2.557 15.399 -8.789 1.00 60.94 104 SER A O 1
ATOM 746 N N . PRO A 1 105 ? 2.100 17.474 -8.096 1.00 55.09 105 PRO A N 1
ATOM 747 C CA . PRO A 1 105 ? 3.369 17.630 -7.368 1.00 55.09 105 PRO A CA 1
ATOM 748 C C . PRO A 1 105 ? 3.493 16.688 -6.153 1.00 55.09 105 PRO A C 1
ATOM 750 O O . PRO A 1 105 ? 4.566 16.582 -5.566 1.00 55.09 105 PRO A O 1
ATOM 753 N N . PHE A 1 106 ? 2.408 15.999 -5.785 1.00 59.12 106 PHE A N 1
ATOM 754 C CA . PHE A 1 106 ? 2.365 14.946 -4.770 1.00 59.12 106 PHE A CA 1
ATOM 755 C C . PHE A 1 106 ? 2.264 13.542 -5.383 1.00 59.12 106 PHE A C 1
ATOM 757 O O . PHE A 1 106 ? 1.719 12.645 -4.743 1.00 59.12 106 PHE A O 1
ATOM 764 N N . ALA A 1 107 ? 2.717 13.369 -6.630 1.00 67.12 107 ALA A N 1
ATOM 765 C CA . ALA A 1 107 ? 2.657 12.096 -7.335 1.00 67.12 107 ALA A CA 1
ATOM 766 C C . ALA A 1 107 ? 3.247 10.966 -6.487 1.00 67.12 107 ALA A C 1
ATOM 768 O O . ALA A 1 107 ? 4.338 11.085 -5.917 1.00 67.12 107 ALA A O 1
ATOM 769 N N . VAL A 1 108 ? 2.501 9.867 -6.409 1.00 75.31 108 VAL A N 1
ATOM 770 C CA . VAL A 1 108 ? 2.968 8.646 -5.765 1.00 75.31 108 VAL A CA 1
ATOM 771 C C . VAL A 1 108 ? 4.190 8.137 -6.538 1.00 75.31 108 VAL A C 1
ATOM 773 O O . VAL A 1 108 ? 4.199 8.199 -7.772 1.00 75.31 108 VAL A O 1
ATOM 776 N N . PRO A 1 109 ? 5.250 7.670 -5.854 1.00 77.94 109 PRO A N 1
ATOM 777 C CA . PRO A 1 109 ? 6.389 7.068 -6.531 1.00 77.94 109 PRO A CA 1
ATOM 778 C C . PRO A 1 109 ? 5.945 5.949 -7.472 1.00 77.94 109 PRO A C 1
ATOM 780 O O . PRO A 1 109 ? 5.002 5.225 -7.187 1.00 77.94 109 PRO A O 1
ATOM 783 N N . ALA A 1 110 ? 6.660 5.734 -8.573 1.00 80.00 110 ALA A N 1
ATOM 784 C CA . ALA A 1 110 ? 6.331 4.624 -9.467 1.00 80.00 110 ALA A CA 1
ATOM 785 C C . ALA A 1 110 ? 6.533 3.243 -8.816 1.00 80.00 110 ALA A C 1
ATOM 787 O O . ALA A 1 110 ? 6.037 2.241 -9.317 1.00 80.00 110 ALA A O 1
ATOM 788 N N . GLN A 1 111 ? 7.295 3.167 -7.726 1.00 85.44 111 GLN A N 1
ATOM 789 C CA . GLN A 1 111 ? 7.534 1.947 -6.964 1.00 85.44 111 GLN A CA 1
ATOM 790 C C . GLN A 1 111 ? 7.903 2.289 -5.522 1.00 85.44 111 GLN A C 1
ATOM 792 O O . GLN A 1 111 ? 8.493 3.342 -5.257 1.00 85.44 111 GLN A O 1
ATOM 797 N N . GLY A 1 112 ? 7.626 1.367 -4.605 1.00 87.88 112 GLY A N 1
ATOM 798 C CA . GLY A 1 112 ? 7.981 1.533 -3.203 1.00 87.88 112 GLY A CA 1
ATOM 799 C C . GLY A 1 112 ? 7.097 0.710 -2.279 1.00 87.88 112 GLY A C 1
ATOM 800 O O . GLY A 1 112 ? 6.768 -0.438 -2.581 1.00 87.88 112 GLY A O 1
ATOM 801 N N . LEU A 1 113 ? 6.732 1.307 -1.146 1.00 88.06 113 LEU A N 1
ATOM 802 C CA . LEU A 1 113 ? 5.911 0.681 -0.112 1.00 88.06 113 LEU A CA 1
ATOM 803 C C . LEU A 1 113 ? 4.634 1.488 0.135 1.00 88.06 113 LEU A C 1
ATOM 805 O O . LEU A 1 113 ? 4.633 2.717 0.049 1.00 88.06 113 LEU A O 1
ATOM 809 N N . ILE A 1 114 ? 3.562 0.788 0.480 1.00 88.38 114 ILE A N 1
ATOM 810 C CA . ILE A 1 114 ? 2.284 1.341 0.922 1.00 88.38 114 ILE A CA 1
ATOM 811 C C . ILE A 1 114 ? 2.039 0.825 2.332 1.00 88.38 114 ILE A C 1
ATOM 813 O O . ILE A 1 114 ? 2.291 -0.338 2.625 1.00 88.38 114 ILE A O 1
ATOM 817 N N . THR A 1 115 ? 1.489 1.658 3.195 1.00 88.31 115 THR A N 1
ATOM 818 C CA . THR A 1 115 ? 0.853 1.194 4.428 1.00 88.31 115 THR A CA 1
ATOM 819 C C . THR A 1 115 ? -0.519 1.840 4.568 1.00 88.31 115 THR A C 1
ATOM 821 O O . THR A 1 115 ? -0.774 2.913 4.008 1.00 88.31 115 THR A O 1
ATOM 824 N N . LEU A 1 116 ? -1.415 1.155 5.272 1.00 87.56 116 LEU A N 1
ATOM 825 C CA . LEU A 1 116 ? -2.794 1.566 5.498 1.00 87.56 116 LEU A CA 1
ATOM 826 C C . LEU A 1 116 ? -2.972 1.867 6.979 1.00 87.56 116 LEU A C 1
ATOM 828 O O . LEU A 1 116 ? -2.716 1.023 7.835 1.00 87.56 116 LEU A O 1
ATOM 832 N N . ALA A 1 117 ? -3.389 3.090 7.267 1.00 87.00 117 ALA A N 1
ATOM 833 C CA . ALA A 1 117 ? -3.488 3.609 8.619 1.00 87.00 117 ALA A CA 1
ATOM 834 C C . ALA A 1 117 ? -4.554 4.703 8.675 1.00 87.00 117 ALA A C 1
ATOM 836 O O . ALA A 1 117 ? -5.015 5.190 7.644 1.00 87.00 117 ALA A O 1
ATOM 837 N N . GLN A 1 118 ? -4.916 5.136 9.876 1.00 85.62 118 GLN A N 1
ATOM 838 C CA . GLN A 1 118 ? -5.644 6.384 10.034 1.00 85.62 118 GLN A CA 1
ATOM 839 C C . GLN A 1 118 ? -4.725 7.585 9.831 1.00 85.62 118 GLN A C 1
ATOM 841 O O . GLN A 1 118 ? -3.575 7.593 10.280 1.00 85.62 118 GLN A O 1
ATOM 846 N N . ALA A 1 119 ? -5.255 8.641 9.221 1.00 81.69 119 ALA A N 1
ATOM 847 C CA . ALA A 1 119 ? -4.596 9.938 9.206 1.00 81.69 119 ALA A CA 1
ATOM 848 C C . ALA A 1 119 ? -4.925 10.739 10.472 1.00 81.69 119 ALA A C 1
ATOM 850 O O . ALA A 1 119 ? -6.086 11.003 10.780 1.00 81.69 119 ALA A O 1
ATOM 851 N N . ALA A 1 120 ? -3.900 11.197 11.199 1.00 75.25 120 ALA A N 1
ATOM 852 C CA . ALA A 1 120 ? -4.093 12.279 12.166 1.00 75.25 120 ALA A CA 1
ATOM 853 C C . ALA A 1 120 ? -4.464 13.590 11.444 1.00 75.25 120 ALA A C 1
ATOM 855 O O . ALA A 1 120 ? -4.262 13.720 10.232 1.00 75.25 120 ALA A O 1
ATOM 856 N N . SER A 1 121 ? -4.949 14.590 12.191 1.00 68.31 121 SER A N 1
ATOM 857 C CA . SER A 1 121 ? -5.272 15.915 11.647 1.00 68.31 121 SER A CA 1
ATOM 858 C C . SER A 1 121 ? -4.096 16.466 10.827 1.00 68.31 121 SER A C 1
ATOM 860 O O . SER A 1 121 ? -3.051 16.797 11.388 1.00 68.31 121 SER A O 1
ATOM 862 N N . GLY A 1 122 ? -4.261 16.523 9.503 1.00 68.25 122 GLY A N 1
ATOM 863 C CA . GLY A 1 122 ? -3.242 16.986 8.556 1.00 68.25 122 GLY A CA 1
ATOM 864 C C . GLY A 1 122 ? -2.694 15.938 7.575 1.00 68.25 122 GLY A C 1
ATOM 865 O 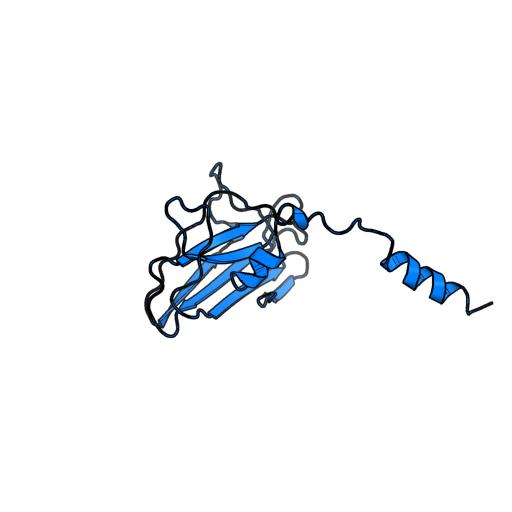O . GLY A 1 122 ? -2.008 16.339 6.645 1.00 68.25 122 GLY A O 1
ATOM 866 N N . GLY A 1 123 ? -2.975 14.634 7.716 1.00 69.25 123 GLY A N 1
ATOM 867 C CA . GLY A 1 123 ? -2.627 13.634 6.681 1.00 69.25 123 GLY A CA 1
ATOM 868 C C . GLY A 1 123 ? -1.145 13.235 6.588 1.00 69.25 123 GLY A C 1
ATOM 869 O O . GLY A 1 123 ? -0.729 12.615 5.609 1.00 69.25 123 GLY A O 1
ATOM 870 N N . PHE A 1 124 ? -0.338 13.591 7.593 1.00 70.50 124 PHE A N 1
ATOM 871 C CA . PHE A 1 124 ? 1.104 13.296 7.637 1.00 70.50 124 PHE A CA 1
ATOM 872 C C . PHE A 1 124 ? 1.485 12.229 8.664 1.00 70.50 124 PHE A C 1
ATOM 874 O O . PHE A 1 124 ? 2.456 11.504 8.460 1.00 70.50 124 PHE A O 1
ATOM 881 N N . THR A 1 125 ? 0.724 12.125 9.753 1.00 78.00 125 THR A N 1
ATOM 882 C CA . THR A 1 125 ? 1.003 11.187 10.843 1.00 78.00 125 THR A CA 1
ATOM 883 C C . THR A 1 125 ? 0.072 9.991 10.752 1.00 78.00 125 THR A C 1
ATOM 885 O O . THR A 1 125 ? -1.146 10.160 10.653 1.00 78.00 125 THR A O 1
ATOM 888 N N . LEU A 1 126 ? 0.659 8.799 10.833 1.00 79.25 126 LEU A N 1
ATOM 889 C CA . LEU A 1 126 ? -0.052 7.531 10.849 1.00 79.25 126 LEU A CA 1
ATOM 890 C C . LEU A 1 126 ? -0.562 7.234 12.261 1.00 79.25 126 LEU A C 1
ATOM 892 O O . LEU A 1 126 ? 0.165 7.394 13.244 1.00 79.25 126 LEU A O 1
ATOM 896 N N . ARG A 1 127 ? -1.810 6.785 12.359 1.00 82.19 127 ARG A N 1
ATOM 897 C CA . ARG A 1 127 ? -2.413 6.227 13.573 1.00 82.19 127 ARG A CA 1
ATOM 898 C C . ARG A 1 127 ? -2.969 4.833 13.269 1.00 82.19 127 ARG A C 1
ATOM 900 O O . ARG A 1 127 ? -3.335 4.580 12.124 1.00 82.19 127 ARG A O 1
ATOM 907 N N . PRO A 1 128 ? -3.057 3.933 14.259 1.00 82.62 128 PRO A N 1
ATOM 908 C CA . PRO A 1 128 ? -3.642 2.614 14.043 1.00 82.62 128 PRO A CA 1
ATOM 909 C C . PRO A 1 128 ? -5.065 2.693 13.476 1.00 82.62 128 PRO A C 1
ATOM 911 O O . PRO A 1 128 ? -5.809 3.618 13.802 1.00 82.62 128 PRO A O 1
ATOM 914 N N . LEU A 1 129 ? -5.433 1.713 12.649 1.00 82.69 129 LEU A N 1
ATOM 915 C CA . LEU A 1 129 ? -6.811 1.530 12.193 1.00 82.69 129 LEU A CA 1
AT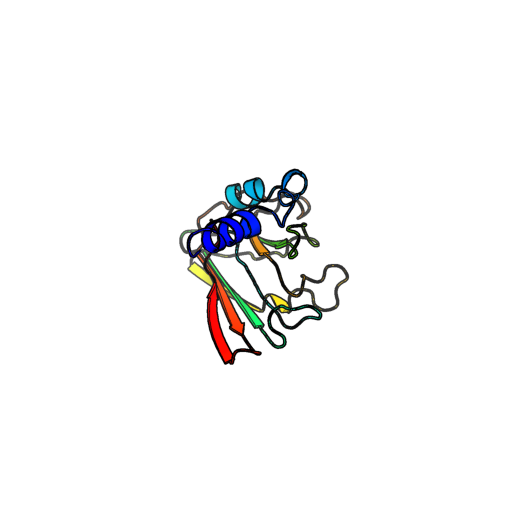OM 916 C C . LEU A 1 129 ? -7.731 1.172 13.364 1.00 82.69 129 LEU A C 1
ATOM 918 O O . LEU A 1 129 ? -7.311 0.544 14.337 1.00 82.69 129 LEU A O 1
ATOM 922 N N . GLU A 1 130 ? -9.000 1.554 13.251 1.00 82.88 130 GLU A N 1
ATOM 923 C CA . GLU A 1 130 ? -10.034 1.221 14.239 1.00 82.88 130 GLU A CA 1
ATOM 924 C C . GLU A 1 130 ? -10.445 -0.253 14.169 1.00 82.88 130 GLU A C 1
ATOM 926 O O . GLU A 1 130 ? -10.892 -0.826 15.164 1.00 82.88 130 GLU A O 1
ATOM 931 N N . SER A 1 131 ? -10.262 -0.882 13.007 1.00 84.00 131 SER A N 1
ATOM 932 C CA . SER A 1 131 ? -10.678 -2.253 12.745 1.00 84.00 131 SER A CA 1
ATOM 933 C C . SER A 1 131 ? -9.718 -2.958 11.794 1.00 84.00 131 SER A C 1
ATOM 935 O O . SER A 1 131 ? -9.114 -2.301 10.941 1.00 84.00 131 SER A O 1
ATOM 937 N N . PRO A 1 132 ? -9.553 -4.291 11.909 1.00 84.38 132 PRO A N 1
ATOM 938 C CA . PRO A 1 132 ? -8.709 -5.040 10.991 1.00 84.38 132 PRO A CA 1
ATOM 939 C C . PRO A 1 132 ? -9.192 -4.904 9.547 1.00 84.38 132 PRO A C 1
ATOM 941 O O . PRO A 1 132 ? -10.388 -4.965 9.263 1.00 84.38 132 PRO A O 1
ATOM 944 N N . ILE A 1 133 ? -8.223 -4.811 8.645 1.00 85.88 133 ILE A N 1
ATOM 945 C CA . ILE A 1 133 ? -8.417 -4.848 7.200 1.00 85.88 133 ILE A CA 1
ATOM 946 C C . ILE A 1 133 ? -7.699 -6.063 6.618 1.00 85.88 133 ILE A C 1
ATOM 948 O O . ILE A 1 133 ? -6.749 -6.585 7.204 1.00 85.88 133 ILE A O 1
ATOM 952 N N . HIS A 1 134 ? -8.134 -6.491 5.442 1.00 87.31 134 HIS A N 1
ATOM 953 C CA . HIS A 1 134 ? -7.355 -7.370 4.580 1.00 87.31 134 HIS A CA 1
ATOM 954 C C . HIS A 1 134 ? -6.811 -6.537 3.425 1.00 87.31 134 HIS A C 1
ATOM 956 O O . HIS A 1 134 ? -7.567 -5.793 2.807 1.00 87.31 134 HIS A O 1
ATOM 962 N N . ALA A 1 135 ? -5.523 -6.658 3.121 1.00 88.75 135 ALA A N 1
ATOM 963 C CA . ALA A 1 135 ? -4.923 -5.926 2.019 1.00 88.75 135 ALA A CA 1
ATOM 964 C C . ALA A 1 135 ? -3.862 -6.765 1.306 1.00 88.75 135 ALA A C 1
ATOM 966 O O . ALA A 1 135 ? -3.079 -7.470 1.945 1.00 88.75 135 ALA A O 1
ATOM 967 N N . ARG A 1 136 ? -3.838 -6.677 -0.024 1.00 89.25 136 ARG A N 1
ATOM 968 C CA . ARG A 1 136 ? -2.844 -7.338 -0.878 1.00 89.25 136 ARG A CA 1
ATOM 969 C C . ARG A 1 136 ? -2.568 -6.512 -2.122 1.00 89.25 136 ARG A C 1
ATOM 971 O O . ARG A 1 136 ? -3.447 -5.798 -2.599 1.00 89.25 136 ARG A O 1
ATOM 978 N N . VAL A 1 137 ? -1.373 -6.661 -2.685 1.00 91.38 137 VAL A N 1
ATOM 979 C CA . VAL A 1 137 ? -1.042 -6.059 -3.980 1.00 91.38 137 VAL A CA 1
ATOM 980 C C . VAL A 1 137 ? -0.966 -7.147 -5.044 1.00 91.38 137 VAL A C 1
ATOM 982 O O . VAL A 1 137 ? -0.243 -8.129 -4.897 1.00 91.38 137 VAL A O 1
ATOM 985 N N . LEU A 1 138 ? -1.704 -6.972 -6.136 1.00 93.06 138 LEU A N 1
ATOM 986 C CA . LEU A 1 138 ? -1.558 -7.760 -7.350 1.00 93.06 138 LEU A CA 1
ATOM 987 C C . LEU A 1 138 ? -0.586 -7.028 -8.269 1.00 93.06 138 LEU A C 1
ATOM 989 O O . LEU A 1 138 ? -0.875 -5.939 -8.764 1.00 93.06 138 LEU A O 1
ATOM 993 N N . TRP A 1 139 ? 0.566 -7.640 -8.503 1.00 92.31 139 TRP A N 1
ATOM 994 C CA . TRP A 1 139 ? 1.589 -7.115 -9.390 1.00 92.31 139 TRP A CA 1
ATOM 995 C C . TRP A 1 139 ? 1.569 -7.862 -10.718 1.00 92.31 139 TRP A C 1
ATOM 997 O O . TRP A 1 139 ? 1.806 -9.072 -10.777 1.00 92.31 139 TRP A O 1
ATOM 1007 N N . VAL A 1 140 ? 1.316 -7.114 -11.787 1.00 92.00 140 VAL A N 1
ATOM 1008 C CA . VAL A 1 140 ? 1.476 -7.563 -13.169 1.00 92.00 140 VAL A CA 1
ATOM 1009 C C . VAL A 1 140 ? 2.860 -7.124 -13.628 1.00 92.00 140 VAL A C 1
ATOM 1011 O O . VAL A 1 140 ? 3.113 -5.928 -13.774 1.00 92.00 140 VAL A O 1
ATOM 1014 N N . ASN A 1 141 ? 3.770 -8.074 -13.832 1.00 89.06 141 ASN A N 1
ATOM 1015 C CA . ASN A 1 141 ? 5.118 -7.784 -14.304 1.00 89.06 141 ASN A CA 1
ATOM 1016 C C . ASN A 1 141 ? 5.148 -7.787 -15.836 1.00 89.06 141 ASN A C 1
ATOM 1018 O O . ASN A 1 141 ? 5.118 -8.850 -16.455 1.00 89.06 141 ASN A O 1
ATOM 1022 N N . GLY A 1 142 ? 5.261 -6.600 -16.435 1.00 84.62 142 GLY A N 1
ATOM 1023 C CA . GLY A 1 142 ? 5.299 -6.443 -17.892 1.00 84.62 142 GLY A CA 1
ATOM 1024 C C . GLY A 1 142 ? 6.596 -6.920 -18.556 1.00 84.62 142 GLY A C 1
ATOM 1025 O O . GLY A 1 142 ? 6.583 -7.274 -19.729 1.00 84.62 142 GLY A O 1
ATOM 1026 N N . ALA A 1 143 ? 7.714 -6.972 -17.826 1.00 85.69 143 ALA A N 1
ATOM 1027 C CA . ALA A 1 143 ? 9.008 -7.406 -18.362 1.00 85.69 143 ALA A CA 1
ATOM 1028 C C . ALA A 1 143 ? 9.189 -8.933 -18.322 1.00 85.69 143 ALA A C 1
ATOM 1030 O O . ALA A 1 143 ? 9.856 -9.510 -19.178 1.00 85.69 143 ALA A O 1
ATOM 1031 N N . GLY A 1 144 ? 8.628 -9.576 -17.299 1.00 84.31 144 GLY A N 1
ATOM 1032 C CA . GLY A 1 144 ? 8.717 -11.014 -17.059 1.00 84.31 144 GLY A CA 1
ATOM 1033 C C . GLY A 1 144 ? 7.474 -11.804 -17.465 1.00 84.31 144 GLY A C 1
ATOM 1034 O O . GLY A 1 144 ? 7.498 -13.022 -17.319 1.00 84.31 144 GLY A O 1
ATOM 1035 N N . ASP A 1 145 ? 6.419 -11.126 -17.927 1.00 87.88 145 ASP A N 1
ATOM 1036 C CA . ASP A 1 145 ? 5.132 -11.698 -18.351 1.00 87.88 145 ASP A CA 1
ATOM 1037 C C . ASP A 1 145 ? 4.522 -12.664 -17.320 1.00 87.88 145 ASP A C 1
ATOM 1039 O O . ASP A 1 145 ? 4.236 -13.833 -17.579 1.00 87.88 145 ASP A O 1
ATOM 1043 N N . TYR A 1 146 ? 4.378 -12.183 -16.084 1.00 89.50 146 TYR A N 1
ATOM 1044 C CA . TYR A 1 146 ? 3.759 -12.953 -15.009 1.00 89.50 146 TYR A CA 1
ATOM 1045 C C . TYR A 1 146 ? 2.944 -12.070 -14.069 1.00 89.50 146 TYR A C 1
ATOM 1047 O O . TYR A 1 146 ? 3.156 -10.861 -13.967 1.00 89.50 146 TYR A O 1
ATOM 1055 N N . ILE A 1 147 ? 2.060 -12.708 -13.300 1.00 91.00 147 ILE A N 1
ATOM 1056 C CA . ILE A 1 147 ? 1.281 -12.068 -12.237 1.00 91.00 147 ILE A CA 1
ATOM 1057 C C . ILE A 1 147 ? 1.681 -12.678 -10.894 1.00 91.00 147 ILE A C 1
ATOM 1059 O O . ILE A 1 147 ? 1.841 -13.896 -10.781 1.00 91.00 147 ILE A O 1
ATOM 1063 N N . ARG A 1 148 ? 1.858 -11.841 -9.869 1.00 90.25 148 ARG A N 1
ATOM 1064 C CA . ARG A 1 148 ? 2.104 -12.275 -8.488 1.00 90.25 148 ARG 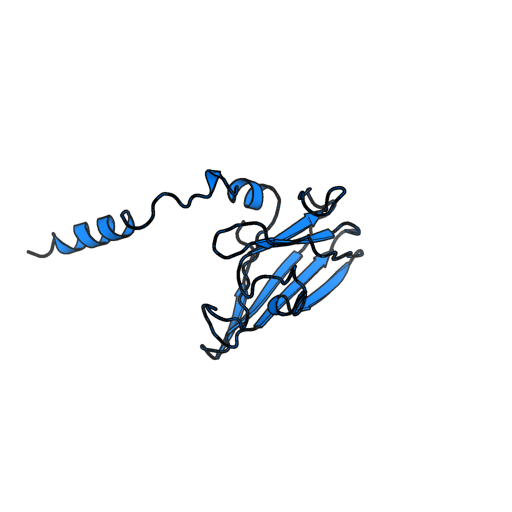A CA 1
ATOM 1065 C C . ARG A 1 148 ? 1.233 -11.507 -7.514 1.00 90.25 148 ARG A C 1
ATOM 1067 O O . ARG A 1 148 ? 0.949 -10.332 -7.714 1.00 90.25 148 ARG A O 1
ATOM 1074 N N . ILE A 1 149 ? 0.876 -12.180 -6.430 1.00 88.81 149 ILE A N 1
ATOM 1075 C CA . ILE A 1 149 ? 0.358 -11.523 -5.237 1.00 88.81 149 ILE A CA 1
ATOM 1076 C C . ILE A 1 149 ? 1.561 -11.187 -4.360 1.00 88.81 149 ILE A C 1
ATOM 1078 O O . ILE A 1 149 ? 2.410 -12.042 -4.100 1.00 88.81 149 ILE A O 1
ATOM 1082 N N . LEU A 1 150 ? 1.645 -9.929 -3.958 1.00 85.19 150 LEU A N 1
ATOM 1083 C CA . LEU A 1 150 ? 2.599 -9.427 -2.991 1.00 85.19 150 LEU A CA 1
ATOM 1084 C C . LEU A 1 150 ? 1.873 -9.314 -1.655 1.00 85.19 150 LEU A C 1
ATOM 1086 O O . LEU A 1 150 ? 0.939 -8.521 -1.500 1.00 85.19 150 LEU A O 1
ATOM 1090 N N . GLU A 1 151 ? 2.277 -10.164 -0.720 1.00 75.56 151 GLU A N 1
ATOM 1091 C CA . GLU A 1 151 ? 1.744 -10.162 0.636 1.00 75.56 151 GLU A CA 1
ATOM 1092 C C . GLU A 1 151 ? 2.378 -9.041 1.473 1.00 75.56 151 GLU A C 1
ATOM 1094 O O . GLU A 1 151 ? 3.487 -8.586 1.157 1.00 75.56 151 GLU A O 1
ATOM 1099 N N . PRO A 1 152 ? 1.693 -8.589 2.537 1.00 74.50 152 PRO A N 1
ATOM 1100 C CA . PRO A 1 152 ? 2.280 -7.691 3.516 1.00 74.50 152 PRO A CA 1
ATOM 1101 C C . PRO A 1 152 ? 3.612 -8.201 4.067 1.00 74.50 152 PRO A C 1
ATOM 1103 O O . PRO A 1 152 ? 3.772 -9.374 4.405 1.00 74.50 152 PRO A O 1
ATOM 1106 N N . ILE A 1 153 ? 4.566 -7.288 4.196 1.00 72.38 153 ILE A N 1
ATOM 1107 C CA . ILE A 1 153 ? 5.821 -7.494 4.898 1.00 72.38 153 ILE A CA 1
ATOM 1108 C C . ILE A 1 153 ? 5.601 -6.950 6.312 1.00 72.38 153 ILE A C 1
ATOM 1110 O O . ILE A 1 153 ? 5.734 -5.747 6.535 1.00 72.38 153 ILE A O 1
ATOM 1114 N N . ALA A 1 154 ? 5.291 -7.880 7.222 1.00 55.66 154 ALA A N 1
ATOM 1115 C CA . ALA A 1 154 ? 4.953 -7.705 8.641 1.00 55.66 154 ALA A CA 1
ATOM 1116 C C . ALA A 1 154 ? 3.477 -7.453 8.984 1.00 55.66 154 ALA A C 1
ATOM 1118 O O . ALA A 1 154 ? 2.750 -6.835 8.173 1.00 55.66 154 ALA A O 1
#

Sequence (154 aa):
MRKLIVGLVVVGLLAVGAPAMAQRADPLGLISSGAVLPYFGSGEGAIAPGSLSFLEVASPRSDNDGAHMFFFDASCHRQGQSVGLPLTTNDVEVLRVDDIGSGSPFAVPAQGLITLAQAASGGFTLRPLESPIHARVLWVNGAGDYIRILEPIA

Foldseek 3Di:
DPPVVVVVVVVVVVPPDDPLVCVVLPVVVVVVQFFKFWDAAQDDVTPFHHKWKKKKKFFAAAWQQQKWKWAAAQSNHTAAFTHGDTYGHGDIDIDTQLCVQVPHPRHHDNTGMIGIAGADVPRPDGHHTPGDMDMWMWMQRPRVRDIDITGTPD

pLDDT: mean 74.17, std 17.79, range [33.84, 93.06]